Protein AF-A0A163YVF3-F1 (afdb_monomer)

Mean predicted aligned error: 13.2 Å

Structure (mmCIF, N/CA/C/O backbone):
data_AF-A0A163YVF3-F1
#
_entry.id   AF-A0A163YVF3-F1
#
loop_
_atom_site.group_PDB
_atom_site.id
_atom_site.type_symbol
_atom_site.label_atom_id
_atom_site.label_alt_id
_atom_site.label_comp_id
_atom_site.label_asym_id
_atom_site.label_entity_id
_atom_site.label_seq_id
_atom_site.pdbx_PDB_ins_code
_atom_site.Cartn_x
_atom_site.Cartn_y
_atom_site.Cartn_z
_atom_site.occupancy
_atom_site.B_iso_or_equiv
_atom_site.auth_seq_id
_atom_site.auth_comp_id
_atom_site.auth_asym_id
_atom_site.auth_atom_id
_atom_site.pdbx_PDB_model_num
ATOM 1 N N . MET A 1 1 ? 4.618 7.598 16.880 1.00 66.31 1 MET A N 1
ATOM 2 C CA . MET A 1 1 ? 3.416 8.456 16.956 1.00 66.31 1 MET A CA 1
ATOM 3 C C . MET A 1 1 ? 2.222 7.612 16.540 1.00 66.31 1 MET A C 1
ATOM 5 O O . MET A 1 1 ? 2.192 7.174 15.401 1.00 66.31 1 MET A O 1
ATOM 9 N N . THR A 1 2 ? 1.314 7.280 17.457 1.00 68.38 2 THR A N 1
ATOM 10 C CA . THR A 1 2 ? 0.235 6.301 17.216 1.00 68.38 2 THR A CA 1
ATOM 11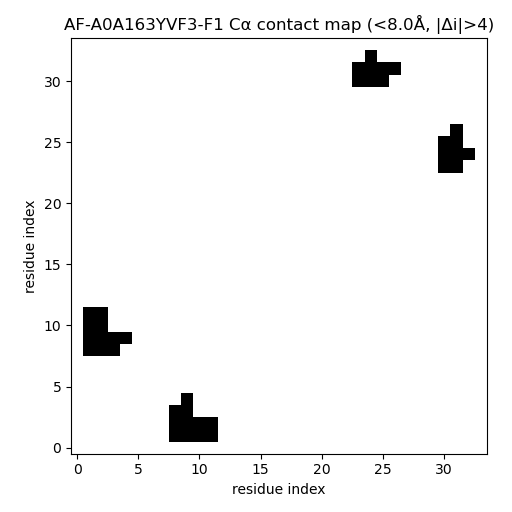 C C . THR A 1 2 ? -0.997 7.003 16.647 1.00 68.38 2 THR A C 1
ATOM 13 O O . THR A 1 2 ? -1.469 7.966 17.245 1.00 68.38 2 THR A O 1
ATOM 16 N N . LEU A 1 3 ? -1.520 6.545 15.502 1.00 78.75 3 LEU A N 1
ATOM 17 C CA . LEU A 1 3 ? -2.739 7.112 14.918 1.00 78.75 3 LEU A CA 1
ATOM 18 C C . LEU A 1 3 ? -3.973 6.591 15.665 1.00 78.75 3 LEU A C 1
ATOM 20 O O . LEU A 1 3 ? -4.247 5.389 15.693 1.00 78.75 3 LEU A O 1
ATOM 24 N N . THR A 1 4 ? -4.733 7.516 16.239 1.00 80.19 4 THR A N 1
ATOM 25 C CA . THR A 1 4 ? -6.003 7.240 16.919 1.00 80.19 4 THR A CA 1
ATOM 26 C C . THR A 1 4 ? -7.118 7.987 16.206 1.00 80.19 4 THR A C 1
ATOM 28 O O . THR A 1 4 ? -7.035 9.201 16.044 1.00 80.19 4 THR A O 1
ATOM 31 N N . TYR A 1 5 ? -8.166 7.275 15.789 1.00 79.25 5 TYR A N 1
ATOM 32 C CA . TYR A 1 5 ? -9.340 7.871 15.149 1.00 79.25 5 TYR A CA 1
ATOM 33 C C . TYR A 1 5 ? -10.616 7.304 15.772 1.00 79.25 5 TYR A C 1
ATOM 35 O O . TYR A 1 5 ? -10.765 6.090 15.904 1.00 79.25 5 TYR A O 1
ATOM 43 N N . ARG A 1 6 ? -11.523 8.193 16.206 1.00 81.00 6 ARG A N 1
ATOM 44 C CA . ARG A 1 6 ? -12.794 7.847 16.881 1.00 81.00 6 ARG A CA 1
ATOM 45 C C . ARG A 1 6 ? -12.633 6.819 18.017 1.00 81.00 6 ARG A C 1
ATOM 47 O O . ARG A 1 6 ? -13.379 5.850 18.103 1.00 81.00 6 ARG A O 1
ATOM 54 N N . GLY A 1 7 ? -11.610 6.997 18.855 1.00 82.25 7 GLY A N 1
ATOM 55 C CA . GLY A 1 7 ? -11.336 6.118 20.002 1.00 82.25 7 GLY A CA 1
ATOM 56 C C . GLY A 1 7 ? -10.758 4.741 19.651 1.00 82.25 7 GLY A C 1
ATOM 57 O O . GLY A 1 7 ? -10.444 3.969 20.552 1.00 82.25 7 GLY A O 1
ATOM 58 N N . ARG A 1 8 ? -10.565 4.426 18.364 1.00 80.25 8 ARG A N 1
ATOM 59 C CA . ARG A 1 8 ? -9.942 3.175 17.919 1.00 80.25 8 ARG A CA 1
ATOM 60 C C . ARG A 1 8 ? -8.466 3.408 17.612 1.00 80.25 8 ARG A C 1
ATOM 62 O O . ARG A 1 8 ? -8.099 4.385 16.955 1.00 80.25 8 ARG A O 1
ATOM 69 N N . LYS A 1 9 ? -7.615 2.511 18.117 1.00 77.50 9 LYS A N 1
ATOM 70 C CA . LYS A 1 9 ? -6.179 2.491 17.819 1.00 77.50 9 LYS A CA 1
ATOM 71 C C . LYS A 1 9 ? -5.983 1.834 16.461 1.00 77.50 9 LYS A C 1
ATOM 73 O O . LYS A 1 9 ? -6.415 0.700 16.268 1.00 77.50 9 LYS A O 1
ATOM 78 N N . TYR A 1 10 ? -5.338 2.538 15.541 1.00 75.12 10 TYR A N 1
ATOM 79 C CA . TYR A 1 10 ? -5.013 1.990 14.233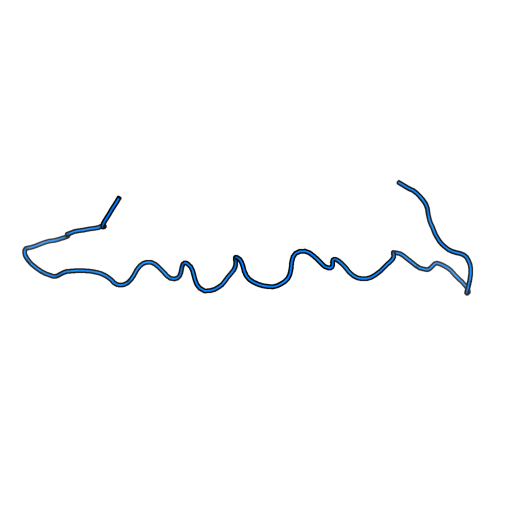 1.00 75.12 10 TYR A CA 1
ATOM 80 C C . TYR A 1 10 ? -3.578 1.487 14.254 1.00 75.12 10 TYR A C 1
ATOM 82 O O . TYR A 1 10 ? -2.652 2.228 14.595 1.00 75.12 10 TYR A O 1
ATOM 90 N N . ALA A 1 11 ? -3.398 0.223 13.876 1.00 73.88 11 ALA A N 1
ATOM 91 C CA . ALA A 1 11 ? -2.082 -0.281 13.536 1.00 73.88 11 ALA A CA 1
ATOM 92 C C . ALA A 1 11 ? -1.621 0.482 12.292 1.00 73.88 11 ALA A C 1
ATOM 94 O O . ALA A 1 11 ? -2.160 0.313 11.199 1.00 73.88 11 ALA A O 1
ATOM 95 N N . GLN A 1 12 ? -0.658 1.381 12.469 1.00 71.56 12 GLN A N 1
ATOM 96 C CA . GLN A 1 12 ? 0.075 1.906 11.332 1.00 71.56 12 GLN A CA 1
ATOM 97 C C . GLN A 1 12 ? 0.858 0.729 10.757 1.00 71.56 12 GLN A C 1
ATOM 99 O O . GLN A 1 12 ? 1.599 0.076 11.492 1.00 71.56 12 GLN A O 1
ATOM 104 N N . ASN A 1 13 ? 0.685 0.451 9.464 1.00 64.44 13 ASN A N 1
ATOM 105 C CA . ASN A 1 13 ? 1.512 -0.504 8.734 1.00 64.44 13 ASN A CA 1
ATOM 106 C C . ASN A 1 13 ? 2.942 0.050 8.630 1.00 64.44 13 ASN A C 1
ATOM 108 O O . ASN A 1 13 ? 3.396 0.474 7.576 1.00 64.44 13 ASN A O 1
ATOM 112 N N . THR A 1 14 ? 3.669 0.048 9.745 1.00 58.59 14 THR A N 1
ATOM 113 C CA . THR A 1 14 ? 5.118 0.273 9.811 1.00 58.59 14 THR A CA 1
ATOM 114 C C . THR A 1 14 ? 5.890 -0.989 9.415 1.00 58.59 14 THR A C 1
ATOM 116 O O . THR A 1 14 ? 7.116 -1.023 9.477 1.00 58.59 14 THR A O 1
ATOM 119 N N . ALA A 1 15 ? 5.188 -2.024 8.939 1.00 55.56 15 ALA A N 1
ATOM 120 C CA . ALA A 1 15 ? 5.744 -3.256 8.390 1.00 55.56 15 ALA A CA 1
ATOM 121 C C . ALA A 1 15 ? 6.381 -3.087 6.992 1.00 55.56 15 ALA A C 1
ATOM 123 O O . ALA A 1 15 ? 6.607 -4.071 6.299 1.00 55.56 15 ALA A O 1
ATOM 124 N N . VAL A 1 16 ? 6.714 -1.860 6.578 1.00 56.16 16 VAL A N 1
ATOM 125 C CA . VAL A 1 16 ? 7.536 -1.588 5.384 1.00 56.16 16 VAL A CA 1
ATOM 126 C C . VAL A 1 16 ? 8.772 -0.776 5.785 1.00 56.16 16 VAL A C 1
ATOM 128 O O . VAL A 1 16 ? 9.121 0.234 5.189 1.00 56.16 16 VAL A O 1
ATOM 131 N N . ALA A 1 17 ? 9.437 -1.203 6.857 1.00 57.78 17 ALA A N 1
ATOM 132 C CA . ALA A 1 17 ? 10.756 -0.702 7.247 1.00 57.78 17 ALA A CA 1
ATOM 133 C C . ALA A 1 17 ? 11.718 -1.848 7.611 1.00 57.78 17 ALA A C 1
ATOM 135 O O . ALA A 1 17 ? 12.626 -1.680 8.418 1.00 57.78 17 ALA A O 1
ATOM 136 N N . LYS A 1 18 ? 11.515 -3.040 7.037 1.00 58.53 18 LYS A N 1
ATOM 137 C CA . LYS A 1 18 ? 12.437 -4.179 7.170 1.00 58.53 18 LYS A CA 1
ATOM 138 C C . LYS A 1 18 ? 12.694 -4.840 5.821 1.00 58.53 18 LYS A C 1
ATOM 140 O O . LYS A 1 18 ? 12.338 -5.986 5.603 1.00 58.53 18 LYS A O 1
ATOM 145 N N . SER A 1 19 ? 13.292 -4.082 4.912 1.00 58.88 19 SER A N 1
ATOM 146 C CA . SER A 1 19 ? 14.346 -4.578 4.023 1.00 58.88 19 SER A CA 1
ATOM 147 C C . SER A 1 19 ? 14.889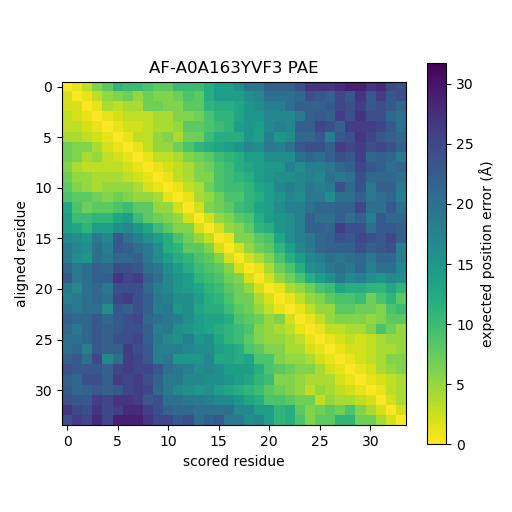 -3.384 3.247 1.00 58.88 19 SER A C 1
ATOM 149 O O . SER A 1 19 ? 14.423 -3.048 2.161 1.00 58.88 19 SER A O 1
ATOM 151 N N . THR A 1 20 ? 15.870 -2.694 3.823 1.00 59.91 20 THR A N 1
ATOM 152 C CA . THR A 1 20 ? 16.639 -1.651 3.125 1.00 59.91 20 THR A CA 1
ATOM 153 C C . THR A 1 20 ? 17.684 -2.285 2.200 1.00 59.91 20 THR A C 1
ATOM 155 O O . THR A 1 20 ? 18.777 -1.758 2.040 1.00 59.91 20 THR A O 1
ATOM 158 N N . VAL A 1 21 ? 17.383 -3.434 1.594 1.00 62.84 21 VAL A N 1
ATOM 159 C CA . VAL A 1 21 ? 18.189 -3.987 0.506 1.00 62.84 21 VAL A CA 1
ATOM 160 C C . VAL A 1 21 ? 17.354 -3.829 -0.749 1.00 62.84 21 VAL A C 1
ATOM 162 O O . VAL A 1 21 ? 16.588 -4.706 -1.142 1.00 62.84 21 VAL A O 1
ATOM 165 N N . ARG A 1 22 ? 17.445 -2.638 -1.346 1.00 65.25 22 ARG A N 1
ATOM 166 C CA . ARG A 1 22 ? 16.964 -2.446 -2.714 1.00 65.25 22 ARG A CA 1
ATOM 167 C C . ARG A 1 22 ? 17.809 -3.371 -3.597 1.00 65.25 22 ARG A C 1
ATOM 169 O O . ARG A 1 22 ? 19.031 -3.331 -3.446 1.00 65.25 22 ARG A O 1
ATOM 176 N N . PRO A 1 23 ? 17.210 -4.200 -4.466 1.00 69.50 23 PRO A N 1
ATOM 177 C CA . PRO A 1 23 ? 17.994 -5.022 -5.377 1.00 69.50 23 PRO A CA 1
ATOM 178 C C . PRO A 1 23 ? 18.927 -4.119 -6.190 1.00 69.50 23 PRO A C 1
ATOM 180 O O . PRO A 1 23 ? 18.537 -3.013 -6.580 1.00 69.50 23 PRO A O 1
ATOM 183 N N . GLU A 1 24 ? 20.167 -4.570 -6.397 1.00 73.44 24 GLU A N 1
ATOM 184 C CA . GLU A 1 24 ? 21.104 -3.872 -7.275 1.00 73.44 24 GLU A CA 1
ATOM 185 C C . GLU A 1 24 ? 20.440 -3.697 -8.648 1.00 73.44 24 GLU A C 1
ATOM 187 O O . GLU A 1 24 ? 19.894 -4.645 -9.216 1.00 73.44 24 GLU A O 1
ATOM 192 N N . LEU A 1 25 ? 20.443 -2.470 -9.173 1.00 78.31 25 LEU A N 1
ATOM 193 C CA . LEU A 1 25 ? 19.985 -2.221 -10.534 1.00 78.31 25 LEU A CA 1
ATOM 194 C C . LEU A 1 25 ? 21.006 -2.857 -11.478 1.00 78.31 25 LEU A C 1
ATOM 196 O O . LEU A 1 25 ? 22.156 -2.429 -11.530 1.00 78.31 25 LEU A O 1
ATOM 200 N N . VAL A 1 26 ? 20.594 -3.896 -12.200 1.00 84.88 26 VAL A N 1
ATOM 201 C CA . VAL A 1 26 ? 21.434 -4.586 -13.184 1.00 84.88 26 VAL A CA 1
ATOM 202 C C . VAL A 1 26 ? 20.863 -4.339 -14.575 1.00 84.88 26 VAL A C 1
ATOM 204 O O . VAL A 1 26 ? 19.685 -4.598 -14.819 1.00 84.88 26 VAL A O 1
ATOM 207 N N . TYR A 1 27 ? 21.698 -3.877 -15.505 1.00 80.25 27 TYR A N 1
ATOM 208 C CA . TYR A 1 27 ? 21.354 -3.775 -16.922 1.00 80.25 27 TYR A CA 1
ATOM 209 C C . TYR A 1 27 ? 22.286 -4.669 -17.738 1.00 80.25 27 TYR A C 1
ATOM 211 O O . TYR A 1 27 ? 23.501 -4.503 -17.696 1.00 80.25 27 TYR 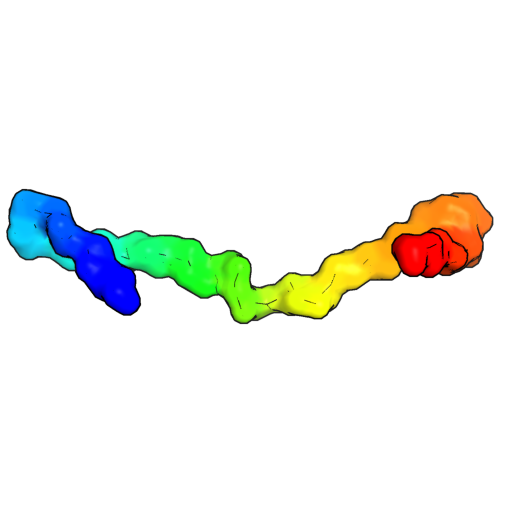A O 1
ATOM 219 N N . ARG A 1 28 ? 21.724 -5.648 -18.464 1.00 77.44 28 ARG A N 1
ATOM 220 C CA . ARG A 1 28 ? 22.480 -6.616 -19.292 1.00 77.44 28 ARG A CA 1
ATOM 221 C C . ARG A 1 28 ? 23.654 -7.292 -18.554 1.00 77.44 28 ARG A C 1
ATOM 223 O O . ARG A 1 28 ? 24.710 -7.514 -19.133 1.00 77.44 28 ARG A O 1
ATOM 230 N N . GLY A 1 29 ? 23.478 -7.601 -17.269 1.00 78.88 29 GLY A N 1
ATOM 231 C CA . GLY A 1 29 ? 24.516 -8.231 -16.441 1.00 78.88 29 GLY A CA 1
ATOM 232 C C . GLY A 1 29 ? 25.571 -7.272 -15.877 1.00 78.88 29 GLY A C 1
ATOM 233 O O . GLY A 1 29 ? 26.451 -7.715 -15.146 1.00 78.88 29 GLY A O 1
ATOM 234 N N . GLN A 1 30 ? 25.479 -5.970 -16.155 1.00 79.44 30 GLN A N 1
ATOM 235 C CA . GLN A 1 30 ? 26.334 -4.952 -15.546 1.00 79.44 30 GLN A CA 1
ATOM 236 C C . GLN A 1 30 ? 25.621 -4.264 -14.383 1.00 79.44 30 GLN A C 1
ATOM 238 O O . GLN A 1 30 ? 24.445 -3.903 -14.482 1.00 79.44 30 GLN A O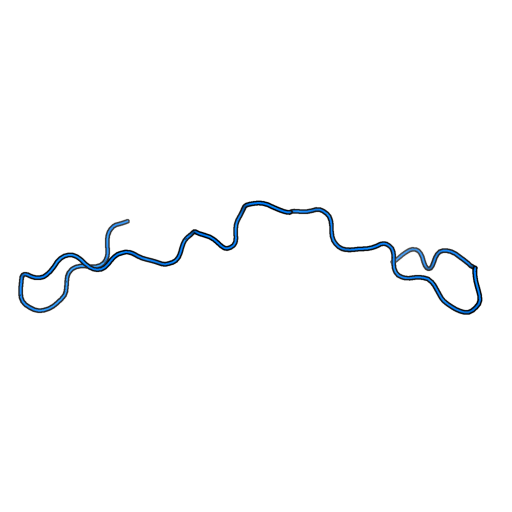 1
ATOM 243 N N . LYS A 1 31 ? 26.351 -4.073 -13.277 1.00 79.62 31 LYS A N 1
ATOM 244 C CA . LYS A 1 31 ? 25.879 -3.297 -12.127 1.00 79.62 31 LYS A CA 1
ATOM 245 C C . LYS A 1 31 ? 25.760 -1.828 -12.527 1.00 79.62 31 LYS A C 1
ATOM 247 O O . LYS A 1 31 ? 26.742 -1.224 -12.948 1.00 79.62 31 LYS A 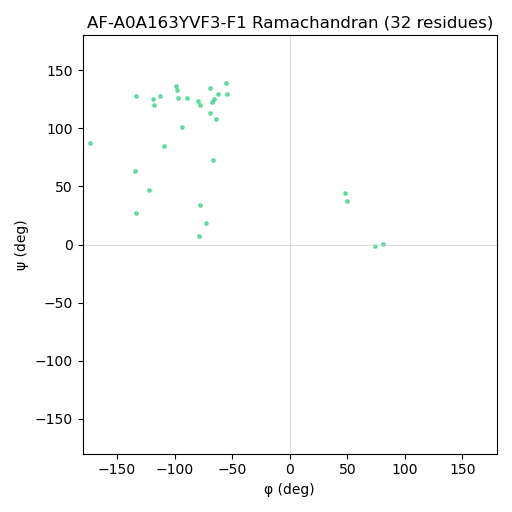O 1
ATOM 252 N N . VAL A 1 32 ? 24.569 -1.261 -12.375 1.00 77.62 32 VAL A N 1
ATOM 253 C CA . VAL A 1 32 ? 24.307 0.161 -12.598 1.00 77.62 32 VAL A CA 1
ATOM 254 C C . VAL A 1 32 ? 24.455 0.870 -11.258 1.00 77.62 32 VAL A C 1
ATOM 256 O O . VAL A 1 32 ? 23.577 0.801 -10.395 1.00 77.62 32 VAL A O 1
ATOM 259 N N . THR A 1 33 ? 25.596 1.524 -11.063 1.00 71.69 33 THR A N 1
ATOM 260 C CA . THR A 1 33 ? 25.797 2.453 -9.947 1.00 71.69 33 THR A CA 1
ATOM 261 C C . THR A 1 33 ? 24.938 3.694 -10.174 1.00 71.69 33 THR A C 1
ATOM 263 O O . THR A 1 33 ? 24.880 4.207 -11.291 1.00 71.69 33 THR A O 1
ATOM 266 N N . ARG A 1 34 ? 24.239 4.138 -9.129 1.00 64.12 34 ARG A N 1
A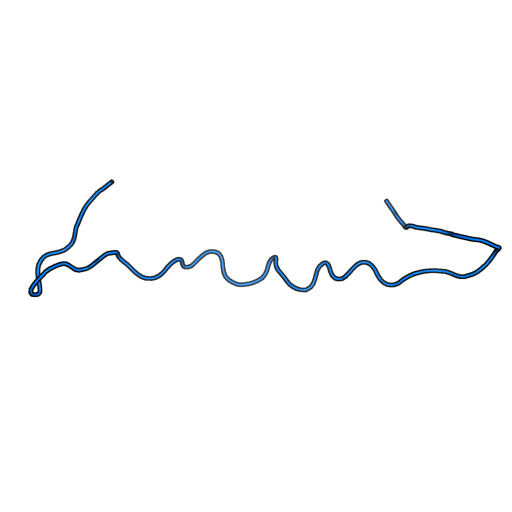TOM 267 C CA . ARG A 1 34 ? 23.503 5.408 -9.132 1.00 64.12 34 ARG A CA 1
ATOM 268 C C . ARG A 1 34 ? 24.438 6.594 -8.984 1.00 64.12 34 ARG A C 1
ATOM 270 O O . ARG A 1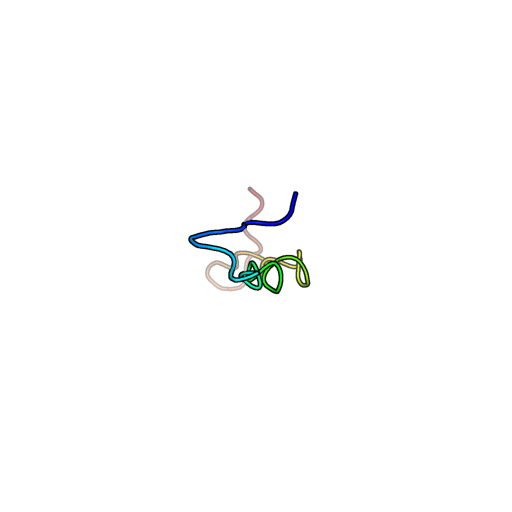 34 ? 25.438 6.430 -8.254 1.00 64.12 34 ARG A O 1
#

Secondary structure (DSSP, 8-state):
---EETTEEP-----SSS---PPP-EETTEE---

Foldseek 3Di:
DWDDDPNDTDDDCPVPPPDPCDDFDDDPNDGDDD

Radius of gyration: 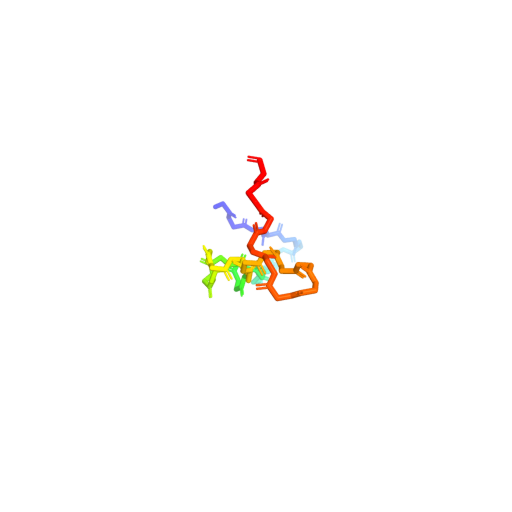18.36 Å; Cα contacts (8 Å, |Δi|>4): 19; chains: 1; bounding box: 39×17×39 Å

Sequence (34 aa):
MTLTYRGRKYAQNTAVAKSTVRPELVYRGQKVTR

pLDDT: mean 71.4, std 8.83, range [55.56, 84.88]

Solvent-accessible surface area (backbone atoms only — not comparable to full-atom values): 2601 Å² total; per-residue (Å²): 136,82,55,69,57,97,92,41,80,50,83,72,84,68,86,81,75,83,70,94,70,73,77,82,51,64,58,95,88,39,80,56,82,130